Protein AF-A0A843M225-F1 (afdb_monomer_lite)

Structure (mmCIF, N/CA/C/O backbone):
data_AF-A0A843M225-F1
#
_entry.id   AF-A0A843M225-F1
#
loop_
_atom_site.group_PDB
_atom_site.id
_atom_site.type_symbol
_atom_site.label_atom_id
_atom_site.label_alt_id
_atom_site.label_comp_id
_atom_site.label_asym_id
_atom_site.label_entity_id
_atom_site.label_seq_id
_atom_site.pdbx_PDB_ins_code
_atom_site.Cartn_x
_atom_site.Cartn_y
_atom_site.Cartn_z
_atom_site.occupancy
_atom_site.B_iso_or_equiv
_atom_site.auth_seq_id
_atom_site.auth_comp_id
_atom_site.auth_asym_id
_atom_site.auth_atom_id
_atom_site.pdbx_PDB_model_num
ATOM 1 N N . MET A 1 1 ? -11.692 3.097 -12.915 1.00 52.59 1 MET A N 1
ATOM 2 C CA . MET A 1 1 ? -11.198 2.296 -11.771 1.00 52.59 1 MET A CA 1
ATOM 3 C C . MET A 1 1 ? -9.908 2.907 -11.249 1.00 52.59 1 MET A C 1
ATOM 5 O O . MET A 1 1 ? -8.861 2.691 -11.837 1.00 52.59 1 MET A O 1
ATOM 9 N N . THR A 1 2 ? -9.995 3.736 -10.209 1.00 59.56 2 THR A N 1
ATOM 10 C CA . THR A 1 2 ? -8.839 4.452 -9.649 1.00 59.56 2 THR A CA 1
ATOM 11 C C . THR A 1 2 ? -8.041 3.515 -8.741 1.00 59.56 2 THR A C 1
ATOM 13 O O . THR A 1 2 ? -8.524 3.091 -7.689 1.00 59.56 2 THR A O 1
ATOM 16 N N . THR A 1 3 ? -6.834 3.147 -9.166 1.00 82.31 3 THR A N 1
ATOM 17 C CA . THR A 1 3 ? -5.884 2.329 -8.400 1.00 82.31 3 THR A CA 1
ATOM 18 C C . THR A 1 3 ? -4.725 3.194 -7.912 1.00 82.31 3 THR A C 1
ATOM 20 O O . THR A 1 3 ? -4.387 4.208 -8.520 1.00 82.31 3 THR A O 1
ATOM 23 N N . LYS A 1 4 ? -4.111 2.807 -6.793 1.00 88.44 4 LYS A N 1
ATOM 24 C CA . LYS A 1 4 ? -2.862 3.385 -6.294 1.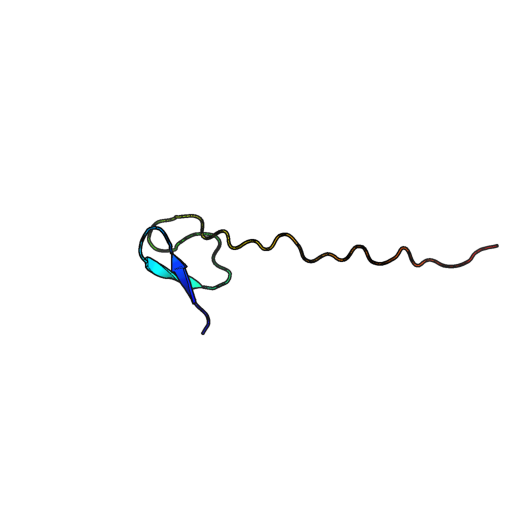00 88.44 4 LYS A CA 1
ATOM 25 C C . LYS A 1 4 ? -1.743 2.363 -6.403 1.00 88.44 4 LYS A C 1
ATOM 27 O O . LYS A 1 4 ? -1.924 1.200 -6.034 1.00 88.44 4 LYS A O 1
ATOM 32 N N . LYS A 1 5 ? -0.580 2.799 -6.873 1.00 92.50 5 LYS A N 1
ATOM 33 C CA . LYS A 1 5 ? 0.608 1.950 -6.916 1.00 92.50 5 LYS A CA 1
ATOM 34 C C . LYS A 1 5 ? 1.290 1.917 -5.559 1.00 92.50 5 LYS A C 1
ATOM 36 O O . LYS A 1 5 ? 1.419 2.932 -4.878 1.00 92.50 5 LYS A O 1
ATOM 41 N N . CYS A 1 6 ? 1.714 0.727 -5.161 1.00 93.69 6 CYS A N 1
ATOM 42 C CA . CYS A 1 6 ? 2.520 0.546 -3.971 1.00 93.69 6 CYS A CA 1
ATOM 43 C C . CYS A 1 6 ? 3.911 1.157 -4.202 1.00 93.69 6 CYS A C 1
ATOM 45 O O . CYS A 1 6 ? 4.564 0.769 -5.169 1.00 93.69 6 CYS A O 1
ATOM 47 N N . PRO A 1 7 ? 4.405 2.042 -3.321 1.00 89.94 7 PRO A N 1
ATOM 48 C CA . PRO A 1 7 ? 5.730 2.641 -3.483 1.00 89.94 7 PRO A CA 1
ATOM 49 C C . PRO A 1 7 ? 6.876 1.645 -3.251 1.00 89.94 7 PRO A C 1
ATOM 51 O O . PRO A 1 7 ? 7.989 1.894 -3.689 1.00 89.94 7 PRO A O 1
ATOM 54 N N . ALA A 1 8 ? 6.616 0.518 -2.579 1.00 93.31 8 ALA A N 1
ATOM 55 C CA . ALA A 1 8 ? 7.640 -0.483 -2.289 1.00 93.31 8 ALA A CA 1
ATOM 56 C C . ALA A 1 8 ? 7.817 -1.517 -3.413 1.00 93.31 8 ALA A C 1
ATOM 58 O O . ALA A 1 8 ? 8.935 -1.921 -3.696 1.00 93.31 8 ALA A O 1
ATOM 59 N N . CYS A 1 9 ? 6.726 -1.962 -4.046 1.00 95.75 9 CYS A N 1
ATOM 60 C CA . CYS A 1 9 ? 6.769 -3.037 -5.050 1.00 95.75 9 CYS A CA 1
ATOM 61 C C . CYS A 1 9 ? 6.134 -2.680 -6.402 1.00 95.75 9 CYS A C 1
ATOM 63 O O . CYS A 1 9 ? 6.151 -3.494 -7.317 1.00 95.75 9 CYS A O 1
ATOM 65 N N . GLY A 1 10 ? 5.518 -1.503 -6.540 1.00 93.19 10 GLY A N 1
ATOM 66 C CA . GLY A 1 10 ? 4.857 -1.066 -7.775 1.00 93.19 10 GLY A CA 1
ATOM 67 C C . GLY A 1 10 ? 3.458 -1.647 -8.022 1.00 93.19 10 GLY A C 1
ATOM 68 O O . GLY A 1 10 ? 2.808 -1.249 -8.991 1.00 93.19 10 GLY A O 1
ATOM 69 N N . GLN A 1 11 ? 2.967 -2.536 -7.150 1.00 95.00 11 GLN A N 1
ATOM 70 C CA . GLN A 1 11 ? 1.675 -3.206 -7.323 1.00 95.00 11 GLN A CA 1
ATOM 71 C C . GLN A 1 11 ? 0.493 -2.236 -7.302 1.00 95.00 11 GLN A C 1
ATOM 73 O O . GLN A 1 11 ? 0.371 -1.403 -6.399 1.00 95.00 11 GLN A O 1
ATOM 78 N N . ASP A 1 12 ? -0.445 -2.429 -8.224 1.00 94.50 12 ASP A N 1
ATOM 79 C CA . ASP A 1 12 ? -1.720 -1.720 -8.241 1.00 94.50 12 ASP A CA 1
ATOM 80 C C . ASP A 1 12 ? -2.668 -2.249 -7.155 1.00 94.50 12 ASP A C 1
ATOM 82 O O . ASP A 1 12 ? -2.986 -3.444 -7.077 1.00 94.50 12 ASP A O 1
ATOM 86 N N . ASN A 1 13 ? -3.115 -1.334 -6.299 1.00 92.69 13 ASN A N 1
ATOM 87 C CA . ASN A 1 13 ? -4.006 -1.576 -5.172 1.00 92.69 13 ASN A CA 1
ATOM 88 C C . ASN A 1 13 ? -5.228 -0.651 -5.246 1.00 92.69 13 ASN A C 1
ATOM 90 O O . ASN A 1 13 ? -5.169 0.429 -5.830 1.00 92.69 13 ASN A O 1
ATOM 94 N N . SER A 1 14 ? -6.341 -1.043 -4.625 1.00 90.88 14 SER A N 1
ATOM 95 C CA . SER A 1 14 ? -7.544 -0.202 -4.559 1.00 90.88 14 SER A CA 1
ATOM 96 C C . SER A 1 14 ? -7.290 1.088 -3.774 1.00 90.88 14 SER A C 1
ATOM 98 O O . SER A 1 14 ? -6.519 1.094 -2.813 1.00 90.88 14 SER A O 1
ATOM 100 N N . GLN A 1 15 ? -7.982 2.176 -4.121 1.00 85.88 15 GLN A N 1
ATOM 101 C CA . GLN A 1 15 ? -7.826 3.479 -3.457 1.00 85.88 15 GLN A CA 1
ATOM 102 C C . GLN A 1 15 ? -8.056 3.410 -1.929 1.00 85.88 15 GLN A C 1
ATOM 104 O O . GLN A 1 15 ? -7.310 4.026 -1.169 1.00 85.88 15 GLN A O 1
ATOM 109 N N . GLY A 1 16 ? -8.998 2.571 -1.474 1.00 87.19 16 GLY A N 1
ATOM 110 C CA . GLY A 1 16 ? -9.274 2.315 -0.052 1.00 87.19 16 GLY A CA 1
ATOM 111 C C . GLY A 1 16 ? -8.372 1.275 0.634 1.00 87.19 16 GLY A C 1
ATOM 112 O O . GLY A 1 16 ? -8.527 1.032 1.828 1.00 87.19 16 GLY A O 1
ATOM 113 N N . ALA A 1 17 ? -7.434 0.640 -0.079 1.00 90.25 17 ALA A N 1
ATOM 114 C CA . ALA A 1 17 ? -6.582 -0.396 0.505 1.00 90.25 17 ALA A CA 1
ATOM 115 C C . ALA A 1 17 ? -5.648 0.202 1.569 1.00 90.25 17 ALA A C 1
ATOM 117 O O . ALA A 1 17 ? -4.857 1.097 1.268 1.00 90.25 17 ALA A O 1
ATOM 118 N N . LYS A 1 18 ? -5.703 -0.288 2.813 1.00 89.38 18 LYS A N 1
ATOM 119 C CA . LYS A 1 18 ? -4.797 0.177 3.881 1.00 89.38 18 LYS A CA 1
ATOM 120 C C . LYS A 1 18 ? -3.385 -0.400 3.744 1.00 89.38 18 LYS A C 1
ATOM 122 O O . LYS A 1 18 ? -2.421 0.281 4.077 1.00 89.38 18 LYS A O 1
ATOM 127 N N . PHE A 1 19 ? -3.270 -1.600 3.179 1.00 93.38 19 PHE A N 1
ATOM 128 C CA . PHE A 1 19 ? -2.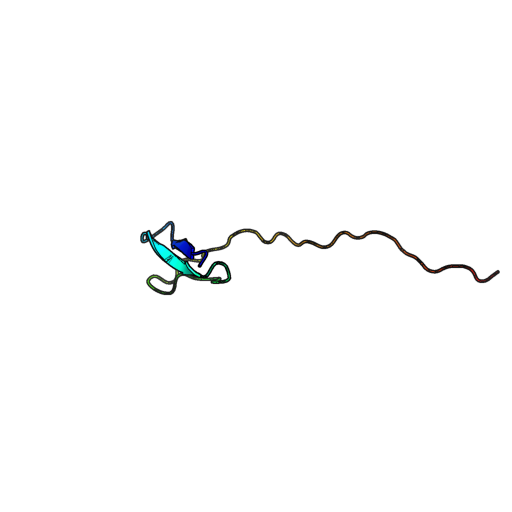016 -2.325 2.971 1.00 93.38 19 PHE A CA 1
ATOM 129 C C . PHE A 1 19 ? -1.936 -2.865 1.542 1.00 93.38 19 PHE A C 1
ATOM 131 O O . PHE A 1 19 ? -2.961 -3.072 0.888 1.00 93.38 19 PHE A O 1
ATOM 138 N N . CYS A 1 20 ? -0.719 -3.086 1.053 1.00 95.50 20 CYS A N 1
ATOM 139 C CA . CYS A 1 20 ? -0.485 -3.690 -0.248 1.00 95.50 20 CYS A CA 1
ATOM 140 C C . CYS A 1 20 ? -0.863 -5.169 -0.221 1.00 95.50 20 CYS A C 1
ATOM 142 O O . CYS A 1 20 ? -0.323 -5.930 0.578 1.00 95.50 20 CYS A O 1
ATOM 144 N N . ARG A 1 21 ? -1.717 -5.597 -1.154 1.00 94.25 21 ARG A N 1
ATOM 145 C CA . ARG A 1 21 ? -2.141 -7.003 -1.271 1.00 94.25 21 ARG A CA 1
ATOM 146 C C . ARG A 1 21 ? -1.030 -7.969 -1.688 1.00 94.25 21 ARG A C 1
ATOM 148 O O . ARG A 1 21 ? -1.2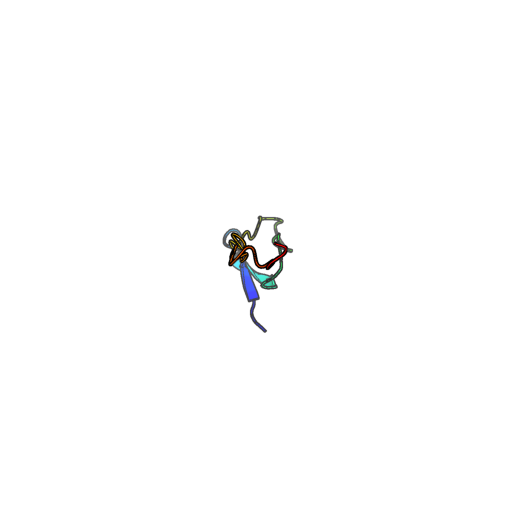21 -9.170 -1.599 1.00 94.25 21 ARG A O 1
ATOM 155 N N . SER A 1 22 ? 0.080 -7.449 -2.214 1.00 95.94 22 SER A N 1
ATOM 156 C CA . SER A 1 22 ? 1.187 -8.271 -2.714 1.00 95.94 22 SER A CA 1
ATOM 157 C C . SER A 1 22 ? 2.341 -8.373 -1.725 1.00 95.94 22 SER A C 1
ATOM 159 O O . SER A 1 22 ? 2.914 -9.443 -1.590 1.00 95.94 22 SER A O 1
ATOM 161 N N . CYS A 1 23 ? 2.709 -7.272 -1.065 1.00 96.44 23 CYS A N 1
ATOM 162 C CA . CYS A 1 23 ? 3.899 -7.217 -0.207 1.00 96.44 23 CYS A CA 1
ATOM 163 C C . CYS A 1 23 ? 3.605 -6.793 1.240 1.00 96.44 23 CYS A C 1
ATOM 165 O O . CYS A 1 23 ? 4.523 -6.724 2.046 1.00 96.44 23 CYS A O 1
ATOM 167 N N . GLY A 1 24 ? 2.358 -6.445 1.577 1.00 93.62 24 GLY A N 1
ATOM 168 C CA . GLY A 1 24 ? 1.969 -6.026 2.928 1.00 93.62 24 GLY A CA 1
ATOM 169 C C . GLY A 1 24 ? 2.335 -4.586 3.312 1.00 93.62 24 GLY A C 1
ATOM 170 O O . GLY A 1 24 ? 1.9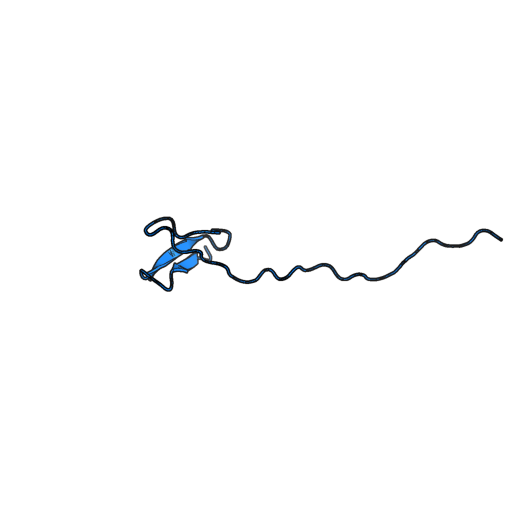01 -4.120 4.361 1.00 93.62 24 GLY A O 1
ATOM 171 N N . THR A 1 25 ? 3.069 -3.841 2.475 1.00 93.81 25 THR A N 1
ATOM 172 C CA . THR A 1 25 ? 3.464 -2.452 2.780 1.00 93.81 25 THR A CA 1
ATOM 173 C C . THR A 1 25 ? 2.240 -1.570 3.059 1.00 93.81 25 THR A C 1
ATOM 175 O O . THR A 1 25 ? 1.302 -1.577 2.252 1.00 93.81 25 THR A O 1
ATOM 178 N N . PRO A 1 26 ? 2.227 -0.778 4.146 1.00 91.94 26 PRO A N 1
ATOM 179 C CA . PRO A 1 26 ? 1.141 0.154 4.427 1.00 91.94 26 PRO A CA 1
ATOM 180 C C . PRO A 1 26 ? 1.050 1.208 3.322 1.00 91.94 26 PRO A C 1
ATOM 182 O O . PRO A 1 26 ? 2.021 1.880 2.987 1.00 91.94 26 PRO A O 1
ATOM 185 N N . LEU A 1 27 ? -0.139 1.362 2.744 1.00 89.62 27 LEU A N 1
ATOM 186 C CA . LEU A 1 27 ? -0.407 2.297 1.650 1.00 89.62 27 LEU A CA 1
ATOM 187 C C . LEU A 1 27 ? -1.049 3.588 2.164 1.00 89.62 27 LEU A C 1
ATOM 189 O O . LEU A 1 27 ? -1.898 4.150 1.466 1.00 89.62 27 LEU A O 1
ATOM 193 N N . GLN A 1 28 ? -0.719 3.990 3.398 1.00 76.56 28 GLN A N 1
ATOM 194 C CA . GLN A 1 28 ? -1.296 5.136 4.101 1.00 76.56 28 GLN A CA 1
ATOM 195 C C . GLN A 1 28 ? -1.274 6.366 3.186 1.00 76.56 28 GLN A C 1
ATOM 197 O O . GLN A 1 28 ? -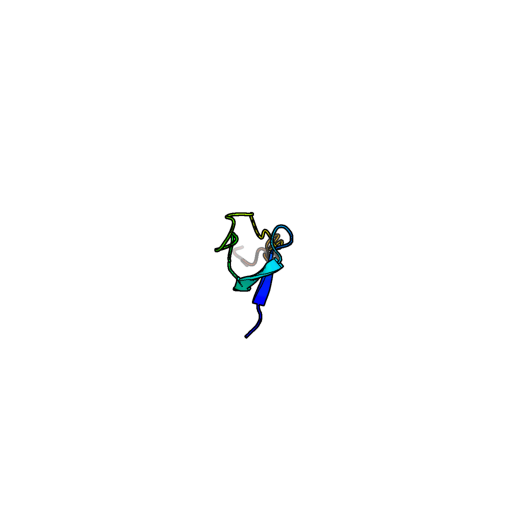0.255 7.016 2.991 1.00 76.56 28 GLN A O 1
ATOM 202 N N . THR A 1 29 ? -2.425 6.650 2.587 1.00 65.06 29 THR A N 1
ATOM 203 C CA . THR A 1 29 ? -2.709 7.903 1.905 1.00 65.06 29 THR A CA 1
ATOM 204 C C . THR A 1 29 ? -3.589 8.653 2.886 1.00 65.06 29 THR A C 1
ATOM 206 O O . THR A 1 29 ? -4.609 8.127 3.336 1.00 65.06 29 THR A O 1
ATOM 209 N N . GLY A 1 30 ? -3.079 9.776 3.380 1.00 60.25 30 GLY A N 1
ATOM 210 C CA . GLY A 1 30 ? -3.654 10.499 4.499 1.00 60.25 30 GLY A CA 1
ATOM 211 C C . GLY A 1 30 ? -5.075 10.957 4.205 1.00 60.25 30 GLY A C 1
ATOM 212 O O . GLY A 1 30 ? -5.278 12.012 3.625 1.00 60.25 30 GLY A O 1
ATOM 213 N N . SER A 1 31 ? -6.052 10.216 4.712 1.00 50.72 31 SER A N 1
ATOM 214 C CA . SER A 1 31 ? -7.270 10.811 5.247 1.00 50.72 31 SER A CA 1
ATOM 215 C C . SER A 1 31 ? -6.944 11.287 6.663 1.00 50.72 31 SER A C 1
ATOM 217 O O . SER A 1 31 ? -7.365 10.676 7.642 1.00 50.72 31 SER A O 1
ATOM 219 N N . HIS A 1 32 ? -6.126 12.340 6.777 1.00 43.53 32 HIS A N 1
ATOM 220 C CA . HIS A 1 32 ? -6.262 13.206 7.945 1.00 43.53 32 HIS A CA 1
ATOM 221 C C . HIS A 1 32 ? -7.661 13.805 7.811 1.00 43.53 32 HIS A C 1
ATOM 223 O O . HIS A 1 32 ? -8.004 14.339 6.758 1.00 43.53 32 HIS A O 1
ATOM 229 N N . GLY A 1 33 ? -8.495 13.506 8.802 1.00 52.22 33 GLY A N 1
ATOM 230 C CA . GLY A 1 33 ? -9.943 13.535 8.713 1.00 52.22 33 GLY A CA 1
ATOM 231 C C . GLY A 1 33 ? -10.508 14.804 8.092 1.00 52.22 33 GLY A C 1
ATOM 232 O O . GLY A 1 33 ? -10.150 15.920 8.453 1.00 52.22 33 GLY A O 1
ATOM 233 N N . VAL A 1 34 ? -11.479 14.601 7.208 1.00 53.56 34 VAL A N 1
ATOM 234 C CA . VAL A 1 34 ? -12.561 15.565 7.091 1.00 53.56 34 VAL A CA 1
ATOM 235 C C . VAL A 1 34 ? -13.417 15.432 8.343 1.00 53.56 34 VAL A C 1
ATOM 237 O O . VAL A 1 34 ? -14.050 14.410 8.594 1.00 53.56 34 VAL A O 1
ATOM 240 N N . GLY A 1 35 ? -13.389 16.487 9.134 1.00 49.44 35 GLY A N 1
ATOM 241 C CA . GLY A 1 35 ? -14.403 16.822 10.110 1.00 49.44 35 GLY A CA 1
ATOM 242 C C . GLY A 1 35 ? -14.299 18.324 10.305 1.00 49.44 35 GLY A C 1
ATOM 243 O O . GLY A 1 35 ? -13.454 18.739 11.091 1.00 49.44 35 GLY A O 1
ATOM 244 N N . PRO A 1 36 ? -15.045 19.152 9.552 1.00 64.56 36 PRO A N 1
ATOM 245 C CA . PRO A 1 36 ? -15.182 20.544 9.932 1.00 64.56 36 PRO A CA 1
ATOM 246 C C . PRO A 1 36 ? -15.953 20.547 11.251 1.00 64.56 36 PRO A C 1
ATOM 248 O O . PRO A 1 36 ? -17.125 20.171 11.275 1.00 64.56 36 PRO A O 1
ATOM 251 N N . ASP A 1 37 ? -15.332 20.952 12.352 1.00 64.50 37 ASP A N 1
ATOM 252 C CA . ASP A 1 37 ? -16.065 21.325 13.558 1.00 64.50 37 ASP A CA 1
ATOM 253 C C . ASP A 1 37 ? -16.735 22.691 13.330 1.00 64.50 37 ASP A C 1
ATOM 255 O O . ASP A 1 37 ? -16.461 23.688 13.988 1.00 64.50 37 ASP A O 1
ATOM 259 N N . VAL A 1 38 ? -17.634 22.765 12.344 1.00 60.62 38 VAL A N 1
ATOM 260 C CA . VAL A 1 38 ? -18.507 23.923 12.189 1.00 60.62 38 VAL A CA 1
ATOM 261 C C . VAL A 1 38 ? -19.666 23.792 13.175 1.00 60.62 38 VAL A C 1
ATOM 263 O O . VAL A 1 38 ? -20.569 22.983 13.005 1.00 60.62 38 VAL A O 1
ATOM 266 N N . GLY A 1 39 ? -19.618 24.630 14.209 1.00 59.97 39 GLY A N 1
ATOM 267 C CA . GLY A 1 39 ? -20.804 25.237 14.810 1.00 59.97 39 GLY A CA 1
ATOM 268 C C . GLY A 1 39 ? -21.564 24.403 15.840 1.00 59.97 39 GLY A C 1
ATOM 269 O O . GLY A 1 39 ? -22.416 23.585 15.511 1.00 59.97 39 GLY A O 1
ATOM 270 N N . LYS A 1 40 ? -21.374 24.748 17.119 1.00 61.56 40 LYS A N 1
ATOM 271 C CA . LYS A 1 40 ? -22.427 24.614 18.138 1.00 61.56 40 LYS A CA 1
ATOM 272 C C . LYS A 1 40 ? -23.669 25.382 17.660 1.00 61.56 40 LYS A C 1
ATOM 274 O O . LYS A 1 40 ? -23.656 26.609 17.668 1.00 61.56 40 LYS A O 1
ATOM 279 N N . SER A 1 41 ? -24.732 24.672 17.293 1.00 67.69 41 SER A N 1
ATOM 280 C CA . SER A 1 41 ? -26.070 25.231 17.078 1.00 67.69 41 SER A CA 1
ATOM 281 C C . SER A 1 41 ? -27.090 24.497 17.941 1.00 67.69 41 SER A C 1
ATOM 283 O O . SER A 1 41 ? -27.678 23.509 17.526 1.00 67.69 41 SER A O 1
ATOM 285 N N . THR A 1 42 ? -27.282 25.037 19.138 1.00 69.94 42 THR A N 1
ATOM 286 C CA . THR A 1 42 ? -28.543 25.115 19.897 1.00 69.94 42 THR A CA 1
ATOM 287 C C . THR A 1 42 ? -28.330 26.360 20.765 1.00 69.94 42 THR A C 1
ATOM 289 O O . THR A 1 42 ? -27.414 26.361 21.581 1.00 69.94 42 THR A O 1
ATOM 292 N N . GLY A 1 43 ? -28.942 27.516 20.517 1.00 70.31 43 GLY A N 1
ATOM 293 C CA . GLY A 1 43 ? -30.346 27.714 20.166 1.00 70.31 43 GLY A CA 1
ATOM 294 C C . GLY A 1 43 ? -31.140 27.823 21.467 1.00 70.31 43 GLY A C 1
ATOM 295 O O . GLY A 1 43 ? -31.476 26.800 22.048 1.00 70.31 43 GLY A O 1
ATOM 296 N N . ASP A 1 44 ? -31.268 29.064 21.944 1.00 71.44 44 ASP A N 1
ATOM 297 C CA . ASP A 1 44 ? -32.349 29.634 22.758 1.00 71.44 44 ASP A CA 1
ATOM 298 C C . ASP A 1 44 ? -33.107 28.746 23.763 1.00 71.44 44 ASP A C 1
ATOM 300 O O . ASP A 1 44 ? -33.984 27.948 23.441 1.00 71.44 44 ASP A O 1
ATOM 304 N N . SER A 1 45 ? -32.869 29.032 25.043 1.00 64.75 45 SER A N 1
ATOM 305 C CA . SER A 1 45 ? -33.907 29.041 26.074 1.00 64.75 45 SER A CA 1
ATOM 306 C C . SER A 1 45 ? -33.496 30.031 27.168 1.00 64.75 45 SER A C 1
ATOM 308 O O . SER A 1 45 ? -32.445 29.849 27.785 1.00 64.75 45 SER A O 1
ATOM 310 N N . PHE A 1 46 ? -34.379 31.022 27.365 1.00 61.12 46 PHE A N 1
ATOM 311 C CA . PHE A 1 46 ? -34.309 32.278 28.139 1.00 61.12 46 PHE A CA 1
ATOM 312 C C . PHE A 1 46 ? -33.731 33.497 27.413 1.00 61.12 46 PHE A C 1
ATOM 314 O O . PHE A 1 46 ? -32.536 33.488 27.048 1.00 61.12 46 PHE A O 1
#

Sequenc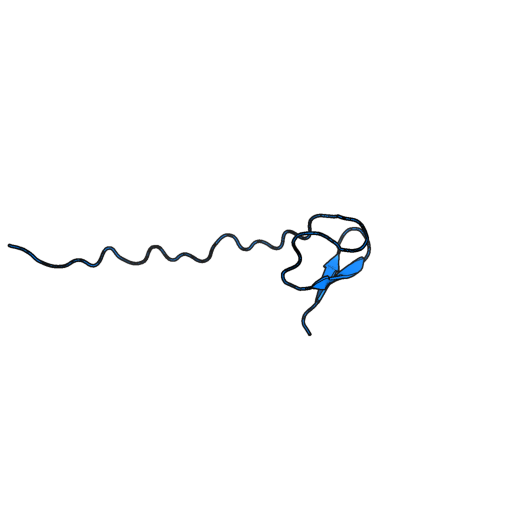e (46 aa):
MTTKKCPACGQDNSQGAKFCRSCGTPLQTGSHGVGPDVGKSTGDSF

Radius of gyration: 19.06 Å; chains: 1; bounding box: 42×40×40 Å

Foldseek 3Di:
DDWDADPVPRDTHDPPDQADPPPRHGPDDDCPDPDPPPDDDDDDDD

pLDDT: mean 77.81, std 16.58, range [43.53, 96.44]

Secondary structure (DSSP, 8-state):
--EEE-TTT--EEETT-SB-TTT--B--------------------